Protein AF-A0A2G2M2S1-F1 (afdb_monomer_lite)

pLDDT: mean 80.79, std 16.41, range [34.88, 97.12]

Secondary structure (DSSP, 8-state):
------HHHHHHHHHHHHHH-HHHHHHHHHHH-HHHHHHHHTTPPPPHHHHHHHHHHHTS-GGGGS--PPPS-HHHHHHHHHHHHHHHHS-HHHHHHHHHHHHHHH-TT-HHHHHHHGGG------

Radius of gyration: 20.49 Å; chains: 1; bounding box: 62×35×38 Å

Foldseek 3Di:
DDDPQPVQLLVLLVVLDVVVPDVLVVQLCVVQNPVRSVVSNVRDDDDPVSLVSSCVSSVHDSCSNDPDDCDPCVVVVVVVVVCCVVLVPDDPVVNLVVVLVVVCVVCVPDVVSVVSVVVPPPDDDD

Structure (mmCIF, N/CA/C/O backbone):
data_AF-A0A2G2M2S1-F1
#
_entry.id   AF-A0A2G2M2S1-F1
#
loop_
_atom_site.group_PDB
_atom_site.id
_atom_site.type_symbol
_atom_site.label_atom_id
_atom_site.label_alt_id
_atom_site.label_comp_id
_atom_site.label_asym_id
_atom_site.label_entity_id
_atom_site.label_seq_id
_atom_site.pdbx_PDB_ins_code
_atom_site.Cartn_x
_atom_site.Cartn_y
_atom_site.Cartn_z
_atom_site.occupancy
_atom_site.B_iso_or_equiv
_atom_site.auth_seq_id
_atom_site.auth_comp_id
_atom_site.auth_asym_id
_atom_site.auth_atom_id
_atom_site.pdbx_PDB_model_num
ATOM 1 N N . MET A 1 1 ? -21.059 19.653 -12.532 1.00 34.88 1 MET A N 1
ATOM 2 C CA . MET A 1 1 ? -20.007 18.746 -13.034 1.00 34.88 1 MET A CA 1
ATOM 3 C C . MET A 1 1 ? -19.648 17.811 -11.894 1.00 34.88 1 MET A C 1
ATOM 5 O O . MET A 1 1 ? -19.094 18.277 -10.909 1.00 34.88 1 MET A O 1
ATOM 9 N N . GLY A 1 2 ? -20.110 16.561 -11.938 1.00 37.75 2 GLY A N 1
ATOM 10 C CA . GLY A 1 2 ? -19.926 15.622 -10.831 1.00 37.75 2 GLY A CA 1
ATOM 11 C C . GLY A 1 2 ? -18.488 15.123 -10.792 1.00 37.75 2 GLY A C 1
ATOM 12 O O . GLY A 1 2 ? -18.042 14.509 -11.756 1.00 37.75 2 GLY A O 1
ATOM 13 N N . GLN A 1 3 ? -17.775 15.401 -9.700 1.00 44.91 3 GLN A N 1
ATOM 14 C CA . GLN A 1 3 ? -16.523 14.719 -9.385 1.00 44.91 3 GLN A CA 1
ATOM 15 C C . GLN A 1 3 ? -16.807 13.217 -9.373 1.00 44.91 3 GLN A C 1
ATOM 17 O O . GLN A 1 3 ? -17.654 12.735 -8.617 1.00 44.91 3 GLN A O 1
ATOM 22 N N . GLN A 1 4 ? -16.151 12.486 -10.265 1.00 47.00 4 GLN A N 1
ATOM 23 C CA . GLN A 1 4 ? -16.221 11.038 -10.311 1.00 47.00 4 GLN A CA 1
ATOM 24 C C . GLN A 1 4 ? -15.484 10.520 -9.074 1.00 47.00 4 GLN A C 1
ATOM 26 O O . GLN A 1 4 ? -14.271 10.360 -9.107 1.00 47.00 4 GLN A O 1
ATOM 31 N N . ARG A 1 5 ? -16.227 10.356 -7.969 1.00 54.62 5 ARG A N 1
ATOM 32 C CA . ARG A 1 5 ? -15.730 9.853 -6.679 1.00 54.62 5 ARG A CA 1
ATOM 33 C C . ARG A 1 5 ? -14.857 8.628 -6.920 1.00 54.62 5 ARG A C 1
ATOM 35 O O . ARG A 1 5 ? -15.292 7.698 -7.611 1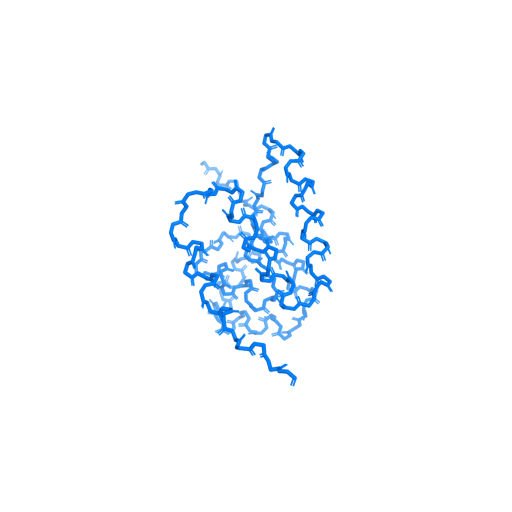.00 54.62 5 ARG A O 1
ATOM 42 N N . ASP A 1 6 ? -13.645 8.629 -6.379 1.00 63.91 6 ASP A N 1
ATOM 43 C CA . ASP A 1 6 ? -12.719 7.526 -6.571 1.00 63.91 6 ASP A CA 1
ATOM 44 C C . ASP A 1 6 ? -13.141 6.302 -5.741 1.00 63.91 6 ASP A C 1
ATOM 46 O O . ASP A 1 6 ? -12.652 6.066 -4.639 1.00 63.91 6 ASP A O 1
ATOM 50 N N . LYS A 1 7 ? -14.060 5.503 -6.303 1.00 73.81 7 LYS A N 1
ATOM 51 C CA . LYS A 1 7 ? -14.529 4.248 -5.699 1.00 73.81 7 LYS A CA 1
ATOM 52 C C . LYS A 1 7 ? -13.384 3.319 -5.291 1.00 73.81 7 LYS A C 1
ATOM 54 O O . LYS A 1 7 ? -13.515 2.633 -4.291 1.00 73.81 7 LYS A O 1
ATOM 59 N N . ALA A 1 8 ? -12.262 3.313 -6.015 1.00 78.06 8 ALA A N 1
ATOM 60 C CA . ALA A 1 8 ? -11.184 2.370 -5.731 1.00 78.06 8 ALA A CA 1
ATOM 61 C C . ALA A 1 8 ? -10.507 2.659 -4.385 1.00 78.06 8 ALA A C 1
ATOM 63 O O . ALA A 1 8 ? -10.217 1.721 -3.645 1.00 78.06 8 ALA A O 1
ATOM 64 N N . PHE A 1 9 ? -10.297 3.939 -4.047 1.00 86.50 9 PHE A N 1
ATOM 65 C CA . PHE A 1 9 ? -9.793 4.303 -2.723 1.00 86.50 9 PHE A CA 1
ATOM 66 C C . PHE A 1 9 ? -10.788 3.891 -1.641 1.00 86.50 9 PHE A C 1
ATOM 68 O O . PHE A 1 9 ? -10.405 3.219 -0.691 1.00 86.50 9 PHE A O 1
ATOM 75 N N . THR A 1 10 ? -12.054 4.287 -1.788 1.00 89.00 10 THR A N 1
ATOM 76 C CA . THR A 1 10 ? -13.088 4.052 -0.773 1.00 89.00 10 THR A CA 1
ATOM 77 C C . THR A 1 10 ? -13.300 2.567 -0.511 1.00 89.00 10 THR A C 1
ATOM 79 O O . THR A 1 10 ? -13.343 2.162 0.647 1.00 89.00 10 THR A O 1
ATOM 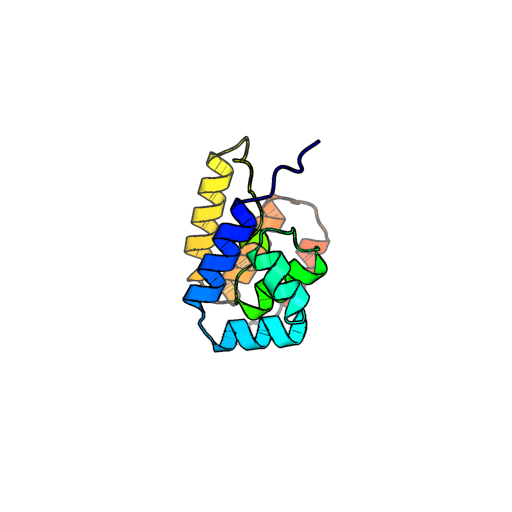82 N N . ASP A 1 11 ? -13.360 1.754 -1.567 1.00 88.31 11 ASP A N 1
ATOM 83 C CA . ASP A 1 11 ? -13.541 0.307 -1.463 1.00 88.31 11 ASP A CA 1
ATOM 84 C C . ASP A 1 11 ? -12.339 -0.341 -0.753 1.00 88.31 11 ASP A C 1
ATOM 86 O O . ASP A 1 11 ? -12.514 -1.125 0.183 1.00 88.31 11 ASP A O 1
ATOM 90 N N . ALA A 1 12 ? -11.110 0.032 -1.136 1.00 89.25 12 ALA A N 1
ATOM 91 C CA . ALA A 1 12 ? -9.894 -0.465 -0.494 1.00 89.25 12 ALA A CA 1
ATOM 92 C C . ALA A 1 12 ? -9.789 -0.011 0.970 1.00 89.25 12 ALA A C 1
ATOM 94 O O . ALA A 1 12 ? -9.441 -0.802 1.844 1.00 89.25 12 ALA A O 1
ATOM 95 N N . PHE A 1 13 ? -10.107 1.252 1.251 1.00 93.38 13 PHE A N 1
ATOM 96 C CA . PHE A 1 13 ? -10.088 1.814 2.595 1.00 93.38 13 PHE A CA 1
ATOM 97 C C . PHE A 1 13 ? -11.100 1.112 3.501 1.00 93.38 13 PHE A C 1
ATOM 99 O O . PHE A 1 13 ? -10.717 0.644 4.570 1.00 93.38 13 PHE A O 1
ATOM 106 N N . HIS A 1 14 ? -12.348 0.953 3.052 1.00 92.25 14 HIS A N 1
ATOM 107 C CA . HIS A 1 14 ? -13.384 0.247 3.805 1.00 92.25 14 HIS A CA 1
ATOM 108 C C . HIS A 1 14 ? -12.972 -1.198 4.100 1.00 92.25 14 HIS A C 1
ATOM 110 O O . HIS A 1 14 ? -12.987 -1.621 5.254 1.00 92.25 14 HIS A O 1
ATOM 116 N N . PHE A 1 15 ? -12.524 -1.928 3.073 1.00 91.81 15 PHE A N 1
ATOM 117 C CA . PHE A 1 15 ? -12.051 -3.302 3.220 1.00 91.81 15 PHE A CA 1
ATOM 118 C C . PHE A 1 15 ? -10.907 -3.419 4.237 1.00 91.81 15 PHE A C 1
ATOM 120 O O . PHE A 1 15 ? -10.922 -4.297 5.097 1.00 91.81 15 PHE A O 1
ATOM 127 N N . LEU A 1 16 ? -9.909 -2.535 4.160 1.00 92.94 16 LEU A N 1
ATOM 128 C CA . LEU A 1 16 ? -8.745 -2.588 5.043 1.00 92.94 16 LEU A CA 1
ATOM 129 C C . LEU A 1 16 ? -9.085 -2.205 6.484 1.00 92.94 16 LEU A C 1
ATOM 131 O O . LEU A 1 16 ? -8.564 -2.830 7.406 1.00 92.94 16 LEU A O 1
ATOM 135 N N . VAL A 1 17 ? -9.947 -1.208 6.692 1.00 93.88 17 VAL A N 1
ATOM 136 C CA . VAL A 1 17 ? -10.417 -0.829 8.032 1.00 93.88 17 VAL A CA 1
ATOM 137 C C . VAL A 1 17 ? -11.185 -1.988 8.664 1.00 93.88 17 VAL A C 1
ATOM 139 O O . VAL A 1 17 ? -10.863 -2.389 9.780 1.00 93.88 17 VAL A O 1
ATOM 142 N N . GLU A 1 18 ? -12.122 -2.586 7.927 1.00 93.12 18 GLU A N 1
ATOM 143 C CA . GLU A 1 18 ? -12.898 -3.742 8.386 1.00 93.12 18 GLU A CA 1
ATOM 144 C C . GLU A 1 18 ? -11.992 -4.942 8.703 1.00 93.12 18 GLU A C 1
ATOM 146 O O . GLU A 1 18 ? -12.105 -5.553 9.765 1.00 93.12 18 GLU A O 1
ATOM 151 N N . HIS A 1 19 ? -11.024 -5.234 7.830 1.00 92.69 19 HIS A N 1
ATOM 152 C CA . HIS A 1 19 ? -10.085 -6.339 8.009 1.00 92.69 19 HIS A CA 1
ATOM 153 C C . HIS A 1 19 ? -9.136 -6.150 9.206 1.00 92.69 19 HIS A C 1
ATOM 155 O O . HIS A 1 19 ? -8.762 -7.125 9.859 1.00 92.69 19 HIS A O 1
ATOM 161 N N . ARG A 1 20 ? -8.712 -4.913 9.497 1.00 91.56 20 ARG A N 1
ATOM 162 C CA . ARG A 1 20 ? -7.840 -4.599 10.646 1.00 91.56 20 ARG A CA 1
ATOM 163 C C . ARG A 1 20 ? -8.613 -4.453 11.958 1.00 91.56 20 ARG A C 1
ATOM 165 O O . ARG A 1 20 ? -8.015 -4.588 13.025 1.00 91.56 20 ARG A O 1
ATOM 172 N N . GLY A 1 21 ? -9.921 -4.223 11.880 1.00 93.19 21 GLY A N 1
ATOM 173 C CA . GLY A 1 21 ? -10.834 -4.190 13.013 1.00 93.19 21 GLY A CA 1
ATOM 174 C C . GLY A 1 21 ? -10.785 -2.899 13.836 1.00 93.19 21 GLY A C 1
ATOM 175 O O . GLY A 1 21 ? -10.143 -1.907 13.486 1.00 93.19 21 GLY A O 1
ATOM 176 N N . VAL A 1 22 ? -11.479 -2.944 14.977 1.00 93.50 22 VAL A N 1
ATOM 177 C CA . VAL A 1 22 ? -11.817 -1.778 15.816 1.00 93.50 22 VAL A CA 1
ATOM 178 C C . VAL A 1 22 ? -10.590 -0.989 16.287 1.00 93.50 22 VAL A C 1
ATOM 180 O O . VAL A 1 22 ? -10.649 0.231 16.411 1.00 93.50 22 VAL A O 1
ATOM 183 N N . GLU A 1 23 ? -9.455 -1.649 16.530 1.00 95.06 23 GLU A N 1
ATOM 184 C CA . GLU A 1 23 ? -8.233 -0.959 16.962 1.00 95.06 23 GLU A CA 1
ATOM 185 C C . GLU A 1 23 ? -7.706 0.006 15.885 1.00 95.06 23 GLU A C 1
ATOM 187 O O . GLU A 1 23 ? -7.308 1.134 16.191 1.00 95.06 23 GLU A O 1
ATOM 192 N N . ALA A 1 24 ? -7.710 -0.416 14.619 1.00 94.06 24 ALA A N 1
ATOM 193 C CA . ALA A 1 24 ? -7.270 0.429 13.515 1.00 94.06 24 ALA A CA 1
ATOM 194 C C . ALA A 1 24 ? -8.241 1.590 13.286 1.00 94.06 24 ALA A C 1
ATOM 196 O O . ALA A 1 24 ? -7.802 2.724 13.098 1.00 94.06 24 ALA A O 1
ATOM 197 N N . GLU A 1 25 ? -9.544 1.326 13.383 1.00 95.38 25 GLU A N 1
ATOM 198 C CA . GLU A 1 25 ? -10.582 2.355 13.310 1.00 95.38 25 GLU A CA 1
ATOM 199 C C . GLU A 1 25 ? -10.374 3.440 14.377 1.00 95.38 25 GLU A C 1
ATOM 201 O O . GLU A 1 25 ? -10.315 4.626 14.055 1.00 95.38 25 GLU A O 1
ATOM 206 N N . GLN A 1 26 ? -10.154 3.054 15.637 1.00 97.00 26 GLN A N 1
ATOM 207 C CA . GLN A 1 26 ? -9.899 4.002 16.727 1.00 97.00 26 GLN A CA 1
ATOM 208 C C . GLN A 1 26 ? -8.650 4.856 16.479 1.00 97.00 26 GLN A C 1
ATOM 210 O O . GLN A 1 26 ? -8.672 6.069 16.704 1.00 97.00 26 GLN A O 1
ATOM 215 N N . LYS A 1 27 ? -7.563 4.251 15.981 1.00 97.12 27 LYS A N 1
ATOM 216 C CA . LYS A 1 27 ? -6.333 4.981 15.628 1.00 97.12 27 LYS A CA 1
ATOM 217 C C . LYS A 1 27 ? -6.565 5.965 14.483 1.00 97.12 27 LYS A C 1
ATOM 219 O O . LYS A 1 27 ? -6.069 7.091 14.543 1.00 97.12 27 LYS A O 1
ATOM 224 N N . LEU A 1 28 ? -7.331 5.568 13.468 1.00 96.50 28 LEU A N 1
ATOM 225 C CA . LEU A 1 28 ? -7.693 6.432 12.345 1.00 96.50 28 LEU A CA 1
ATOM 226 C C . LEU A 1 28 ? -8.546 7.612 12.810 1.00 96.50 28 LEU A C 1
ATOM 228 O O . LEU A 1 28 ? -8.219 8.753 12.494 1.00 96.50 28 LEU A O 1
ATOM 232 N N . VAL A 1 29 ? -9.572 7.365 13.627 1.00 96.69 29 VAL A N 1
ATOM 233 C CA . VAL A 1 29 ? -10.418 8.417 14.210 1.00 96.69 29 VAL A CA 1
ATOM 234 C C . VAL A 1 29 ? -9.593 9.376 15.072 1.00 96.69 29 VAL A C 1
ATOM 236 O O . VAL A 1 29 ? -9.777 10.589 14.978 1.00 96.69 29 VAL A O 1
ATOM 239 N N . ALA A 1 30 ? -8.641 8.870 15.860 1.00 96.56 30 ALA A N 1
ATOM 240 C CA . ALA A 1 30 ? -7.762 9.704 16.679 1.00 96.56 30 ALA A CA 1
ATOM 241 C C . ALA A 1 30 ? -6.825 10.599 15.848 1.00 96.56 30 ALA A C 1
ATOM 243 O O . ALA A 1 30 ? -6.494 11.703 16.278 1.00 96.56 30 ALA A O 1
ATOM 244 N N . LYS A 1 31 ? -6.387 10.143 14.667 1.00 96.50 31 LYS A N 1
ATOM 245 C CA . LYS A 1 31 ? -5.470 10.897 13.796 1.00 96.50 31 LYS A CA 1
ATOM 246 C C . LYS A 1 31 ? -6.175 11.833 12.818 1.00 96.50 31 LYS A C 1
ATOM 248 O O . LYS A 1 31 ? -5.643 12.901 12.537 1.00 96.50 31 LYS A O 1
ATOM 253 N N . LEU A 1 32 ? -7.340 11.445 12.309 1.00 94.38 32 LEU A N 1
ATOM 254 C CA . LEU A 1 32 ? -8.064 12.179 11.269 1.00 94.38 32 LEU A CA 1
ATOM 255 C C . LEU A 1 32 ? -9.204 13.035 11.829 1.00 94.38 32 LEU A C 1
ATOM 257 O O . LEU A 1 32 ? -9.627 13.971 11.162 1.00 94.38 32 LEU A O 1
ATOM 261 N N . SER A 1 33 ? -9.661 12.775 13.059 1.00 95.25 33 SER A N 1
ATOM 262 C CA . SER A 1 33 ? -10.975 13.144 13.613 1.00 95.25 33 SER A CA 1
ATOM 263 C C . SER A 1 33 ? -12.120 12.267 13.099 1.00 95.25 33 SER A C 1
ATOM 265 O O . SER A 1 33 ? -12.105 11.776 11.970 1.00 95.25 33 SER A O 1
ATOM 267 N N . LEU A 1 34 ? -13.159 12.115 13.927 1.00 94.88 34 LEU A N 1
ATOM 268 C CA . LEU A 1 34 ? -14.361 11.351 13.581 1.00 94.88 34 LEU A CA 1
ATOM 269 C C . LEU A 1 34 ? -15.069 11.916 12.340 1.00 94.88 34 LEU A C 1
ATOM 271 O O . LEU A 1 34 ? -15.541 11.158 11.496 1.00 94.88 34 LEU A O 1
ATOM 275 N N . HIS A 1 35 ? -15.113 13.246 12.215 1.00 96.50 35 HIS A N 1
ATOM 276 C CA . HIS A 1 35 ? -15.737 13.914 11.076 1.00 96.50 35 HIS A CA 1
ATOM 277 C C . HIS A 1 35 ? -15.030 13.548 9.770 1.00 96.50 35 HIS A C 1
ATOM 279 O O . HIS A 1 35 ? -15.663 13.067 8.833 1.00 96.50 35 HIS A O 1
ATOM 285 N N . ARG A 1 36 ? -13.703 13.711 9.725 1.00 95.62 36 ARG A N 1
ATOM 286 C CA . ARG A 1 36 ? -12.927 13.410 8.520 1.00 95.62 36 ARG A CA 1
ATOM 287 C C . ARG A 1 36 ? -12.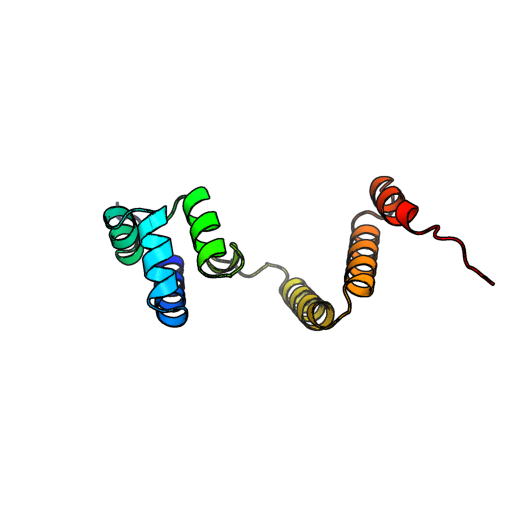917 11.920 8.195 1.00 95.62 36 ARG A C 1
ATOM 289 O O . ARG A 1 36 ? -12.992 11.555 7.030 1.00 95.62 36 ARG A O 1
ATOM 296 N N . PHE A 1 37 ? -12.873 11.055 9.206 1.00 95.19 37 PHE A N 1
ATOM 297 C CA . PHE A 1 37 ? -13.003 9.613 9.005 1.00 95.19 37 PHE A CA 1
ATOM 298 C C . PHE A 1 37 ? -14.330 9.256 8.310 1.00 95.19 37 PHE A C 1
ATOM 300 O O . PHE A 1 37 ? -14.325 8.541 7.310 1.00 95.19 37 PHE A O 1
ATOM 307 N N . SER A 1 38 ? -15.448 9.824 8.775 1.00 93.94 38 SER A N 1
ATOM 308 C CA . SER A 1 38 ? -16.770 9.633 8.160 1.00 93.94 38 SER A CA 1
ATOM 309 C C . SER A 1 38 ? -16.819 10.124 6.709 1.00 93.94 38 SER A C 1
ATOM 311 O O . SER A 1 38 ? -17.363 9.448 5.838 1.00 93.94 38 SER A O 1
ATOM 313 N N . GLU A 1 39 ? -16.187 11.262 6.411 1.00 94.19 39 GLU A N 1
ATOM 314 C CA . GLU A 1 39 ? -16.063 11.762 5.038 1.00 94.19 39 GLU A CA 1
ATOM 315 C C . GLU A 1 39 ? -15.319 10.793 4.111 1.00 94.19 39 GLU A C 1
ATOM 317 O O . GLU A 1 39 ? -15.746 10.582 2.975 1.00 94.19 39 GLU A O 1
ATOM 322 N N . LEU A 1 40 ? -14.217 10.201 4.582 1.00 93.25 40 LEU A N 1
ATOM 323 C CA . LEU A 1 40 ? -13.430 9.243 3.799 1.00 93.25 40 LEU A CA 1
ATOM 324 C C . LEU A 1 40 ? -14.203 7.937 3.562 1.00 93.25 40 LEU A C 1
ATOM 326 O O . LEU A 1 40 ? -14.188 7.420 2.445 1.00 93.25 40 LEU A O 1
ATOM 330 N N . ILE A 1 41 ? -14.948 7.450 4.563 1.00 91.44 41 ILE A N 1
ATOM 331 C CA . ILE A 1 41 ? -15.894 6.330 4.399 1.00 91.44 41 ILE A CA 1
ATOM 332 C C . ILE A 1 41 ? -17.007 6.692 3.399 1.00 91.44 41 ILE A C 1
ATOM 334 O O . ILE A 1 41 ? -17.408 5.866 2.584 1.00 91.44 41 ILE A O 1
ATOM 338 N N . GLY A 1 42 ? -17.467 7.947 3.406 1.00 89.88 42 GLY A N 1
ATOM 339 C CA . GLY A 1 42 ? -18.442 8.491 2.453 1.00 89.88 42 GLY A CA 1
ATOM 340 C C . GLY A 1 42 ? -17.906 8.713 1.031 1.00 89.88 42 GLY A C 1
ATOM 341 O O . GLY A 1 42 ? -18.672 9.089 0.136 1.00 89.88 42 GLY A O 1
ATOM 342 N N . GLY A 1 43 ? -16.614 8.468 0.810 1.00 89.06 43 GLY A N 1
ATOM 343 C CA . GLY A 1 43 ? -15.964 8.510 -0.495 1.00 89.06 43 GLY A CA 1
ATOM 344 C C . GLY A 1 43 ? -15.330 9.842 -0.877 1.00 89.06 43 GLY A C 1
ATOM 345 O O . GLY A 1 43 ? -15.117 10.091 -2.066 1.00 89.06 43 GLY A O 1
ATOM 346 N N . ASN A 1 44 ? -15.026 10.700 0.100 1.00 90.88 44 ASN A N 1
ATOM 347 C CA . ASN A 1 44 ? -14.139 11.834 -0.139 1.00 90.88 44 ASN A CA 1
ATOM 348 C C . ASN A 1 44 ? -12.698 11.355 -0.335 1.00 90.88 44 ASN A C 1
ATOM 350 O O . ASN A 1 44 ? -12.241 10.414 0.313 1.00 90.88 44 ASN A O 1
ATOM 354 N N . GLU A 1 45 ? -11.970 12.039 -1.214 1.00 88.25 45 GLU A N 1
ATOM 355 C CA . GLU A 1 45 ? -10.562 11.736 -1.444 1.00 88.25 45 GLU A CA 1
ATOM 356 C C . GLU A 1 45 ? -9.705 12.179 -0.249 1.00 88.25 45 GLU A C 1
ATOM 358 O O . GLU A 1 45 ? -9.911 13.276 0.296 1.00 88.25 45 GLU A O 1
ATOM 363 N N . PRO A 1 46 ? -8.733 11.352 0.167 1.00 91.31 46 PRO A N 1
ATOM 364 C CA . PRO A 1 46 ? -7.725 11.761 1.122 1.00 91.31 46 PRO A CA 1
ATOM 365 C C . PRO A 1 46 ? -6.717 12.693 0.443 1.00 91.31 46 PRO A C 1
ATOM 367 O O . PRO A 1 46 ? -6.387 12.571 -0.736 1.00 91.31 46 PRO A O 1
ATOM 370 N N . THR A 1 47 ? -6.150 13.599 1.220 1.00 91.88 47 THR A N 1
ATOM 371 C CA . THR A 1 47 ? -4.914 14.287 0.853 1.00 91.88 47 THR A CA 1
ATOM 372 C C . THR A 1 47 ? -3.738 13.306 0.877 1.00 91.88 47 THR A C 1
ATOM 374 O O . THR A 1 47 ? -3.804 12.218 1.459 1.00 91.88 47 THR A O 1
ATOM 377 N N . PHE A 1 48 ? -2.613 13.687 0.268 1.00 88.44 48 PHE A N 1
ATOM 378 C CA . PHE A 1 48 ? -1.409 12.852 0.282 1.00 88.44 48 PHE A CA 1
ATOM 379 C C . PHE A 1 48 ? -0.933 12.539 1.712 1.00 88.44 48 PHE A C 1
ATOM 381 O O . PHE A 1 48 ? -0.626 11.390 2.021 1.00 88.44 48 PHE A O 1
ATOM 388 N N . SER A 1 49 ? -0.929 13.535 2.603 1.00 92.25 49 SER A N 1
ATOM 389 C CA . SER A 1 49 ? -0.552 13.354 4.010 1.00 92.25 49 SER A CA 1
ATOM 390 C C . SER A 1 49 ? -1.496 12.402 4.744 1.00 92.25 49 SER A C 1
ATOM 392 O O . SER A 1 49 ? -1.031 11.537 5.481 1.00 92.25 49 SER A O 1
ATOM 394 N N . GLU A 1 50 ? -2.806 12.504 4.506 1.00 94.31 50 GLU A N 1
ATOM 395 C CA . GLU A 1 50 ? -3.786 11.558 5.050 1.00 94.31 50 GLU A CA 1
ATOM 396 C C . GLU A 1 50 ? -3.541 10.143 4.524 1.00 94.31 50 GLU A C 1
ATOM 398 O O . GLU A 1 50 ? -3.553 9.198 5.303 1.00 94.31 50 GLU A O 1
ATOM 403 N N . THR A 1 51 ? -3.238 9.992 3.234 1.00 93.06 51 THR A N 1
ATOM 404 C CA . THR A 1 51 ? -2.953 8.683 2.626 1.00 93.06 51 THR A CA 1
ATOM 405 C C . THR A 1 51 ? -1.743 8.009 3.274 1.00 93.06 51 THR A C 1
ATOM 407 O O . THR A 1 51 ? -1.789 6.814 3.560 1.00 93.06 51 THR A O 1
ATOM 410 N N . VAL A 1 52 ? -0.675 8.763 3.554 1.00 92.12 52 VAL A N 1
ATOM 411 C CA . VAL A 1 52 ? 0.514 8.247 4.255 1.00 92.12 52 VAL A CA 1
ATOM 412 C C . VAL A 1 52 ? 0.154 7.761 5.660 1.00 92.12 52 VAL A C 1
ATOM 414 O O . VAL A 1 52 ? 0.505 6.642 6.026 1.00 92.12 52 VAL A O 1
ATOM 417 N N . VAL A 1 53 ? -0.599 8.563 6.418 1.00 95.44 53 VAL A N 1
ATOM 418 C CA . VAL A 1 53 ? -1.048 8.218 7.779 1.00 95.44 53 VAL A CA 1
ATOM 419 C C . VAL A 1 53 ? -1.955 6.983 7.772 1.00 95.44 53 VAL A C 1
ATOM 421 O O . VAL A 1 53 ? -1.803 6.089 8.603 1.00 95.44 53 VAL A O 1
ATOM 424 N N . ILE A 1 54 ? -2.886 6.912 6.822 1.00 95.56 54 ILE A N 1
ATOM 425 C CA . ILE A 1 54 ? -3.804 5.783 6.647 1.00 95.56 54 ILE A CA 1
ATOM 426 C C . ILE A 1 54 ? -3.024 4.503 6.333 1.00 95.56 54 ILE A C 1
ATOM 428 O O . ILE A 1 54 ? -3.257 3.474 6.964 1.00 95.56 54 ILE A O 1
ATOM 432 N N . ALA A 1 55 ? -2.079 4.571 5.394 1.00 94.19 55 ALA A N 1
ATOM 433 C CA . ALA A 1 55 ? -1.237 3.444 5.007 1.00 94.19 55 ALA A CA 1
ATOM 434 C C . ALA A 1 55 ? -0.396 2.923 6.184 1.00 94.19 55 ALA A C 1
ATOM 436 O O . ALA A 1 55 ? -0.327 1.713 6.406 1.00 94.19 55 ALA A O 1
ATOM 437 N N . GLU A 1 56 ? 0.172 3.829 6.983 1.00 94.12 56 GLU A N 1
ATOM 438 C CA . GLU A 1 56 ? 0.925 3.488 8.190 1.00 94.12 56 GLU A CA 1
ATOM 439 C C . GLU A 1 56 ? 0.050 2.768 9.228 1.00 94.12 56 GLU A C 1
ATOM 441 O O . GLU A 1 56 ? 0.411 1.689 9.698 1.00 94.12 56 GLU A O 1
ATOM 446 N N . ILE A 1 57 ? -1.132 3.311 9.547 1.00 95.25 57 ILE A N 1
ATOM 447 C CA . ILE A 1 57 ? -2.036 2.724 10.552 1.00 95.25 57 ILE A CA 1
ATOM 448 C C . ILE A 1 57 ? -2.578 1.366 10.098 1.00 95.25 57 ILE A C 1
ATOM 450 O O . ILE A 1 57 ? -2.666 0.433 10.897 1.00 95.25 57 ILE A O 1
ATOM 454 N N . LEU A 1 58 ? -2.927 1.239 8.817 1.00 94.81 58 LEU A N 1
ATOM 455 C CA . LEU A 1 58 ? -3.442 -0.004 8.241 1.00 94.81 58 LEU A CA 1
ATOM 456 C C . LEU A 1 58 ? -2.331 -1.011 7.912 1.00 94.81 58 LEU A C 1
ATOM 458 O O . LEU A 1 58 ? -2.626 -2.149 7.529 1.00 94.81 58 LEU A O 1
ATOM 462 N N . ASN A 1 59 ? -1.068 -0.627 8.114 1.00 91.88 59 ASN A N 1
ATOM 463 C CA . ASN A 1 59 ? 0.117 -1.432 7.848 1.00 91.88 59 ASN A CA 1
ATOM 464 C C . ASN A 1 59 ? 0.110 -2.000 6.419 1.00 91.88 59 ASN A C 1
ATOM 466 O O . ASN A 1 59 ? 0.182 -3.213 6.201 1.00 91.88 59 ASN A O 1
ATOM 470 N N . VAL A 1 60 ? -0.059 -1.102 5.449 1.00 89.94 60 VAL A N 1
ATOM 471 C CA . VAL A 1 60 ? -0.034 -1.379 4.010 1.00 89.94 60 VAL A CA 1
ATOM 472 C C . VAL A 1 60 ? 0.844 -0.342 3.308 1.00 89.94 60 VAL A C 1
ATOM 474 O O . VAL A 1 60 ? 0.995 0.772 3.807 1.00 89.94 60 VAL A O 1
ATOM 477 N N . PRO A 1 61 ? 1.441 -0.648 2.146 1.00 87.50 61 PRO A N 1
ATOM 478 C CA . PRO A 1 61 ? 2.141 0.373 1.376 1.00 87.50 61 PRO A CA 1
ATOM 479 C C . PRO A 1 61 ? 1.149 1.412 0.830 1.00 87.50 61 PRO A C 1
ATOM 481 O O . PRO A 1 61 ? 0.020 1.071 0.481 1.00 87.50 61 PRO A O 1
ATOM 484 N N . VAL A 1 62 ? 1.582 2.671 0.691 1.00 86.00 62 VAL A N 1
ATOM 485 C CA . VAL A 1 62 ? 0.773 3.776 0.123 1.00 86.00 62 VAL A CA 1
ATOM 486 C C . VAL A 1 62 ? 0.222 3.435 -1.268 1.00 86.00 62 VAL A C 1
ATOM 488 O O . VAL A 1 62 ? -0.888 3.834 -1.615 1.00 86.00 62 VAL A O 1
ATOM 491 N N . SER A 1 63 ? 0.963 2.640 -2.045 1.00 83.94 63 SER A N 1
ATOM 492 C CA . SER A 1 63 ? 0.543 2.155 -3.363 1.00 83.94 63 SER A CA 1
ATOM 493 C C . SER A 1 63 ? -0.734 1.310 -3.337 1.00 83.94 63 SER A C 1
ATOM 495 O O . SER A 1 63 ? -1.400 1.216 -4.360 1.00 83.94 63 SER A O 1
ATOM 497 N N . SER A 1 64 ? -1.135 0.765 -2.183 1.00 84.62 64 SER A N 1
ATOM 498 C CA . SER A 1 64 ? -2.403 0.028 -2.024 1.00 84.62 64 SER A CA 1
ATOM 499 C C . SER A 1 64 ? -3.636 0.886 -2.321 1.00 84.62 64 SER A C 1
ATOM 501 O O . SER A 1 64 ? -4.700 0.352 -2.609 1.00 84.62 64 SER A O 1
ATOM 503 N N . PHE A 1 65 ? -3.493 2.211 -2.243 1.00 84.25 65 PHE A N 1
ATOM 504 C CA . PHE A 1 65 ? -4.550 3.183 -2.520 1.00 84.25 65 PHE A CA 1
ATOM 505 C C . PHE A 1 65 ? -4.421 3.829 -3.903 1.00 84.25 65 PHE A C 1
ATOM 507 O O . PHE A 1 65 ? -5.270 4.626 -4.298 1.00 84.25 65 PHE A O 1
ATOM 514 N N . GLN A 1 66 ? -3.353 3.522 -4.642 1.00 77.81 66 GLN A N 1
ATOM 515 C CA . GLN A 1 66 ? -3.113 4.089 -5.959 1.00 77.81 66 GLN A CA 1
ATOM 516 C C . GLN A 1 66 ? -3.774 3.227 -7.031 1.00 77.81 66 GLN A C 1
ATOM 518 O O . GLN A 1 66 ? -3.574 2.015 -7.100 1.00 77.81 66 GLN A O 1
ATOM 523 N N . LYS A 1 67 ? -4.511 3.869 -7.940 1.00 67.56 67 LYS A N 1
ATOM 524 C CA . LYS A 1 67 ? -4.871 3.241 -9.211 1.00 67.56 67 LYS A CA 1
ATOM 525 C C . LYS A 1 67 ? -3.616 3.112 -10.064 1.00 67.56 67 LYS A C 1
ATOM 527 O O . LYS A 1 67 ? -3.238 4.050 -10.766 1.00 67.56 67 LYS A O 1
ATOM 532 N N . CYS A 1 68 ? -2.989 1.945 -10.034 1.00 63.56 68 CYS A N 1
ATOM 533 C CA . CYS A 1 68 ? -2.015 1.595 -11.054 1.00 63.56 68 CYS A CA 1
ATOM 534 C C . CYS A 1 68 ? -2.767 1.458 -12.381 1.00 63.56 68 CYS A C 1
ATOM 536 O O . CYS A 1 68 ? -3.605 0.570 -12.547 1.00 63.56 68 CYS A O 1
ATOM 538 N N . LYS A 1 69 ? -2.507 2.365 -13.327 1.00 67.12 69 LYS A N 1
ATOM 539 C CA . LYS A 1 69 ? -2.828 2.064 -14.723 1.00 67.12 69 LYS A CA 1
ATOM 540 C C . LYS A 1 69 ? -1.931 0.896 -15.134 1.00 67.12 69 LYS A C 1
ATOM 542 O O . LYS A 1 69 ? -0.750 0.954 -14.791 1.00 67.12 69 LYS A O 1
ATOM 547 N N . PRO A 1 70 ? -2.457 -0.117 -15.840 1.00 67.19 70 PRO A N 1
ATOM 548 C CA . PRO A 1 70 ? -1.613 -1.179 -16.362 1.00 67.19 70 PRO A CA 1
ATOM 549 C C . PRO A 1 70 ? -0.485 -0.554 -17.183 1.00 67.19 70 PRO A C 1
ATOM 551 O O . PRO A 1 70 ? -0.721 0.346 -18.001 1.00 67.19 70 PRO A O 1
ATOM 554 N N . SER A 1 71 ? 0.740 -0.978 -16.898 1.00 71.12 71 SER A N 1
ATOM 555 C CA . SER A 1 71 ? 1.936 -0.548 -17.602 1.00 71.12 71 SER A CA 1
ATOM 556 C C . SER A 1 71 ? 1.786 -0.842 -19.096 1.00 71.12 71 SER A C 1
ATOM 558 O O . SER A 1 71 ? 1.265 -1.896 -19.469 1.00 71.12 71 SER A O 1
ATOM 560 N N . PRO A 1 72 ? 2.295 0.033 -19.982 1.00 80.44 72 PRO A N 1
ATOM 561 C CA . PRO A 1 72 ? 2.422 -0.302 -21.398 1.00 80.44 72 PRO A CA 1
ATOM 562 C C . PRO A 1 72 ? 3.390 -1.476 -21.649 1.00 80.44 72 PRO A C 1
ATOM 564 O O . PRO A 1 72 ? 3.423 -1.992 -22.760 1.00 80.44 72 PRO A O 1
ATOM 567 N N . ALA A 1 73 ? 4.165 -1.888 -20.638 1.00 83.31 73 ALA A N 1
ATOM 568 C CA . ALA A 1 73 ? 5.078 -3.026 -20.662 1.00 83.31 73 ALA A CA 1
ATOM 569 C C . ALA A 1 73 ? 4.666 -4.059 -19.588 1.00 83.31 73 ALA A C 1
ATOM 571 O O . ALA A 1 73 ? 5.191 -4.015 -18.468 1.00 83.31 73 ALA A O 1
ATOM 572 N N . PRO A 1 74 ? 3.708 -4.955 -19.883 1.00 80.94 74 PRO A N 1
ATOM 573 C CA . PRO A 1 74 ? 3.225 -5.956 -18.927 1.00 80.94 74 PRO A CA 1
ATOM 574 C C . PRO A 1 74 ? 4.312 -6.957 -18.513 1.00 80.94 74 PRO A C 1
ATOM 576 O O . PRO A 1 74 ? 4.321 -7.438 -17.383 1.00 80.94 74 PRO A O 1
ATOM 579 N N . GLU A 1 75 ? 5.281 -7.235 -19.385 1.00 85.19 75 GLU A N 1
ATOM 580 C CA . GLU A 1 75 ? 6.415 -8.113 -19.087 1.00 85.19 75 GLU A CA 1
ATOM 581 C C . GLU A 1 75 ? 7.273 -7.549 -17.948 1.00 85.19 75 GLU A C 1
ATOM 583 O O . GLU A 1 75 ? 7.780 -8.302 -17.118 1.00 85.19 75 GLU A O 1
ATOM 588 N N . LEU A 1 76 ? 7.394 -6.219 -17.872 1.00 81.06 76 LEU A N 1
ATOM 589 C CA . LEU A 1 76 ? 8.119 -5.550 -16.796 1.00 81.06 76 LEU A CA 1
ATOM 590 C C . LEU A 1 76 ? 7.363 -5.644 -15.466 1.00 81.06 76 LEU A C 1
ATOM 592 O O . LEU A 1 76 ? 7.992 -5.820 -14.427 1.00 81.06 76 LEU A O 1
ATOM 596 N N . GLU A 1 77 ? 6.029 -5.563 -15.485 1.00 79.75 77 GLU A N 1
ATOM 597 C CA . GLU A 1 77 ? 5.212 -5.757 -14.280 1.00 79.75 77 GLU A CA 1
ATOM 598 C C . GLU A 1 77 ? 5.340 -7.182 -13.744 1.00 79.75 77 GLU A C 1
ATOM 600 O O . GLU A 1 77 ? 5.512 -7.367 -12.539 1.00 79.75 77 GLU A O 1
ATOM 605 N N . ILE A 1 78 ? 5.316 -8.178 -14.635 1.00 84.12 78 ILE A N 1
ATOM 606 C CA . ILE A 1 78 ? 5.507 -9.588 -14.277 1.00 84.12 78 ILE A CA 1
ATOM 607 C C . ILE A 1 78 ? 6.905 -9.793 -13.692 1.00 84.12 78 ILE A C 1
ATOM 609 O O . ILE A 1 78 ? 7.028 -10.301 -12.579 1.00 84.12 78 ILE A O 1
ATOM 613 N N . ALA A 1 79 ? 7.948 -9.328 -14.384 1.00 85.75 79 ALA A N 1
ATOM 614 C CA . ALA A 1 79 ? 9.324 -9.451 -13.911 1.00 85.75 79 ALA A CA 1
ATOM 615 C C . ALA A 1 79 ? 9.526 -8.757 -12.553 1.00 85.75 79 ALA A C 1
ATOM 617 O O . ALA A 1 79 ? 10.204 -9.288 -11.672 1.00 85.75 79 ALA A O 1
ATOM 618 N N . PHE A 1 80 ? 8.905 -7.591 -12.345 1.00 83.38 80 PHE A N 1
ATOM 619 C CA . PHE A 1 80 ? 8.939 -6.893 -11.063 1.00 83.38 80 PHE A CA 1
ATOM 620 C C . PHE A 1 80 ? 8.202 -7.671 -9.965 1.00 83.38 80 PHE A C 1
ATOM 622 O O . PHE A 1 80 ? 8.715 -7.796 -8.853 1.00 83.38 80 PHE A O 1
ATOM 629 N N . ALA A 1 81 ? 7.029 -8.232 -10.262 1.00 82.94 81 ALA A N 1
ATOM 630 C CA . ALA A 1 81 ? 6.271 -9.041 -9.314 1.00 82.94 81 ALA A CA 1
ATOM 631 C C . ALA A 1 81 ? 7.040 -10.308 -8.898 1.00 82.94 81 ALA A C 1
ATOM 633 O O . ALA A 1 81 ? 7.123 -10.609 -7.706 1.00 82.9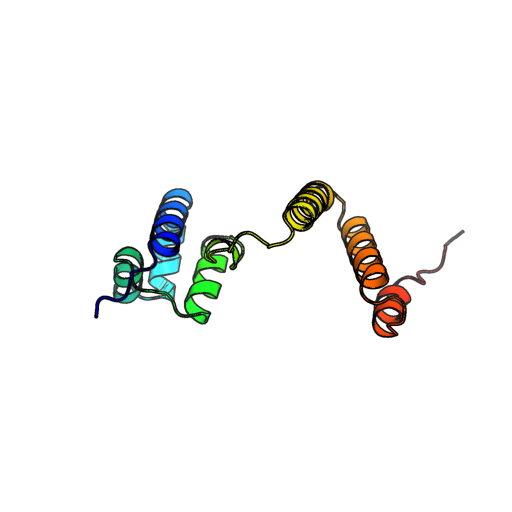4 81 ALA A O 1
ATOM 634 N N . GLU A 1 82 ? 7.659 -11.011 -9.849 1.00 87.19 82 GLU A N 1
ATOM 635 C CA . GLU A 1 82 ? 8.508 -12.179 -9.589 1.00 87.19 82 GLU A CA 1
ATOM 636 C C . GLU A 1 82 ? 9.721 -11.814 -8.730 1.00 87.19 82 GLU A C 1
ATOM 638 O O . GLU A 1 82 ? 10.011 -12.476 -7.730 1.00 87.19 82 GLU A O 1
ATOM 643 N N . LEU A 1 83 ? 10.394 -10.712 -9.068 1.00 87.62 83 LEU A N 1
ATOM 644 C CA . LEU A 1 83 ? 11.525 -10.193 -8.310 1.00 87.62 83 LEU A CA 1
ATOM 645 C C . LEU A 1 83 ? 11.132 -9.863 -6.863 1.00 87.62 83 LEU A C 1
ATOM 647 O O . LEU A 1 83 ? 11.862 -10.206 -5.933 1.00 87.62 83 LEU A O 1
ATOM 651 N N . MET A 1 84 ? 9.975 -9.231 -6.656 1.00 86.12 84 MET A N 1
ATOM 652 C CA . MET A 1 84 ? 9.455 -8.915 -5.324 1.00 86.12 84 MET A CA 1
ATOM 653 C C . MET A 1 84 ? 9.065 -10.177 -4.545 1.00 86.12 84 MET A C 1
ATOM 655 O O . MET A 1 84 ? 9.364 -10.272 -3.352 1.00 86.12 84 MET A O 1
ATOM 659 N N . TYR A 1 85 ? 8.448 -11.160 -5.211 1.00 86.94 85 TYR A N 1
ATOM 660 C CA . TYR A 1 85 ? 8.060 -12.442 -4.617 1.00 86.94 85 TYR A CA 1
ATOM 661 C C . TYR A 1 85 ? 9.270 -13.253 -4.141 1.00 86.94 85 TYR A C 1
ATOM 663 O O . TYR A 1 85 ? 9.272 -13.792 -3.034 1.00 86.94 85 TYR A O 1
ATOM 671 N N . VAL A 1 86 ? 10.324 -13.311 -4.952 1.00 88.94 86 VAL A N 1
ATOM 672 C CA . VAL A 1 86 ? 11.577 -13.980 -4.584 1.00 88.94 86 VAL A CA 1
ATOM 673 C C . VAL A 1 86 ? 12.330 -13.159 -3.533 1.00 88.94 86 VAL A C 1
ATOM 675 O O . VAL A 1 86 ? 12.804 -13.692 -2.528 1.00 88.94 86 VAL A O 1
ATOM 678 N N . GLY A 1 87 ? 12.403 -11.842 -3.726 1.00 88.31 87 GLY A N 1
ATOM 679 C CA . GLY A 1 87 ? 13.133 -10.924 -2.860 1.00 88.31 87 GLY A CA 1
ATOM 680 C C . GLY A 1 87 ? 12.609 -10.898 -1.427 1.00 88.31 87 GLY A C 1
ATOM 681 O O . GLY A 1 87 ? 13.408 -10.811 -0.497 1.00 88.31 87 GLY A O 1
ATOM 682 N N . CYS A 1 88 ? 11.297 -11.022 -1.202 1.00 87.25 88 CYS A N 1
ATOM 683 C CA . CYS A 1 88 ? 10.734 -10.972 0.151 1.00 87.25 88 CYS A CA 1
ATOM 684 C C . CYS A 1 88 ? 11.178 -12.151 1.040 1.00 87.25 88 CYS A C 1
ATOM 686 O O . CYS A 1 88 ? 11.300 -11.984 2.255 1.00 87.25 88 CYS A O 1
ATOM 688 N N . GLN A 1 89 ? 11.502 -13.299 0.437 1.00 90.38 89 GLN A N 1
ATOM 689 C CA . GLN A 1 89 ? 11.945 -14.515 1.129 1.00 90.38 89 GLN A CA 1
ATOM 690 C C . GLN A 1 89 ? 13.452 -14.508 1.435 1.00 90.38 89 GLN A C 1
ATOM 692 O O . GLN A 1 89 ? 13.935 -15.291 2.253 1.00 90.38 89 GLN A O 1
ATOM 697 N N . MET A 1 90 ? 14.214 -13.612 0.804 1.00 91.88 90 MET A N 1
ATOM 698 C CA . MET A 1 90 ? 15.660 -13.522 0.986 1.00 91.88 90 MET A CA 1
ATOM 699 C C . MET A 1 90 ? 16.036 -12.880 2.331 1.00 91.88 90 MET A C 1
ATOM 701 O O . MET A 1 90 ? 15.398 -11.912 2.753 1.00 91.88 90 MET A O 1
ATOM 705 N N . PRO A 1 91 ? 17.135 -13.304 2.981 1.00 92.00 91 PRO A N 1
ATOM 706 C CA . PRO A 1 91 ? 17.735 -12.582 4.098 1.00 92.00 91 PRO A CA 1
ATOM 707 C C . PRO A 1 91 ? 18.086 -11.134 3.734 1.00 92.00 91 PRO A C 1
ATOM 709 O O . PRO A 1 91 ? 18.463 -10.837 2.599 1.00 92.00 91 PRO A O 1
ATOM 712 N N . LYS A 1 92 ? 18.062 -10.229 4.725 1.00 86.62 92 LYS A N 1
ATOM 713 C CA . LYS A 1 92 ? 18.337 -8.788 4.536 1.00 86.62 92 LYS A CA 1
ATOM 714 C C . LYS A 1 92 ? 19.600 -8.521 3.708 1.00 86.62 92 LYS A C 1
ATOM 716 O O . LYS A 1 92 ? 19.561 -7.697 2.803 1.00 86.62 92 LYS A O 1
ATOM 721 N N . ARG A 1 93 ? 20.689 -9.251 3.976 1.00 89.00 93 ARG A N 1
ATOM 722 C CA . ARG A 1 93 ? 21.958 -9.130 3.239 1.00 89.00 93 ARG A CA 1
ATOM 723 C C . ARG A 1 93 ? 21.799 -9.401 1.738 1.00 89.00 93 ARG A C 1
ATOM 725 O O . ARG A 1 93 ? 22.327 -8.640 0.936 1.00 89.00 93 ARG A O 1
ATOM 732 N N . GLN A 1 94 ? 21.075 -10.457 1.375 1.00 89.81 94 GLN A N 1
ATOM 733 C CA . GLN A 1 94 ? 20.852 -10.836 -0.021 1.00 89.81 94 GLN A CA 1
ATOM 734 C C . GLN A 1 94 ? 19.922 -9.844 -0.723 1.00 89.81 94 GLN A C 1
ATOM 736 O O . GLN A 1 94 ? 20.195 -9.459 -1.854 1.00 89.81 94 GLN A O 1
ATOM 741 N N . ARG A 1 95 ? 18.892 -9.333 -0.031 1.00 89.88 95 ARG A N 1
ATO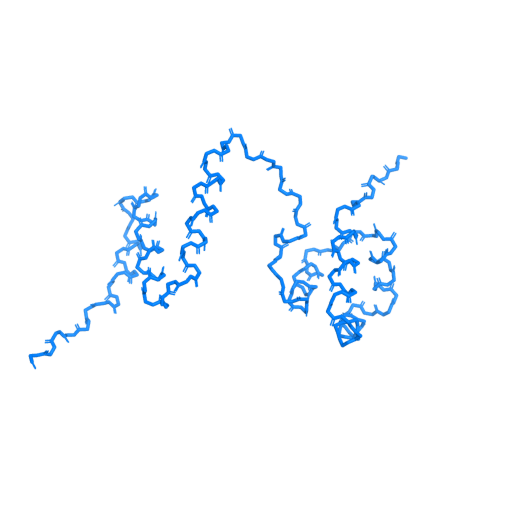M 742 C CA . ARG A 1 95 ? 18.052 -8.246 -0.566 1.00 89.88 95 ARG A CA 1
ATOM 743 C C . ARG A 1 95 ? 18.860 -6.986 -0.868 1.00 89.88 95 ARG A C 1
ATOM 745 O O . ARG A 1 95 ? 18.649 -6.361 -1.900 1.00 89.88 95 ARG A O 1
ATOM 752 N N . THR A 1 96 ? 19.801 -6.622 0.005 1.00 86.06 96 THR A N 1
ATOM 753 C CA . THR A 1 96 ? 20.699 -5.483 -0.236 1.00 86.06 96 THR A CA 1
ATOM 754 C C . THR A 1 96 ? 21.605 -5.724 -1.445 1.00 86.06 96 THR A C 1
ATOM 756 O O . THR A 1 96 ? 21.778 -4.824 -2.256 1.00 86.06 96 THR A O 1
ATOM 759 N N . GLU A 1 97 ? 22.157 -6.930 -1.601 1.00 87.25 97 GLU A N 1
ATOM 760 C CA . GLU A 1 97 ? 22.970 -7.292 -2.774 1.00 87.25 97 GLU A CA 1
ATOM 761 C C . GLU A 1 97 ? 22.155 -7.251 -4.075 1.00 87.25 97 GLU A C 1
ATOM 763 O O . GLU A 1 97 ? 22.636 -6.739 -5.083 1.00 87.25 97 GLU A O 1
ATOM 768 N N . LEU A 1 98 ? 20.911 -7.734 -4.041 1.00 86.50 98 LEU A N 1
ATOM 769 C CA . LEU A 1 98 ? 19.987 -7.676 -5.170 1.00 86.50 98 LEU A CA 1
ATOM 770 C C . LEU A 1 98 ? 19.665 -6.230 -5.570 1.00 86.50 98 LEU A C 1
ATOM 772 O O . LEU A 1 98 ? 19.732 -5.899 -6.749 1.00 86.50 98 LEU A O 1
ATOM 776 N N . ALA A 1 99 ? 19.374 -5.363 -4.596 1.00 84.81 99 ALA A N 1
ATOM 777 C CA . ALA A 1 99 ? 19.101 -3.949 -4.845 1.00 84.81 99 ALA A CA 1
ATOM 778 C C . ALA A 1 99 ? 20.281 -3.247 -5.536 1.00 84.81 99 ALA A C 1
ATOM 780 O O . ALA A 1 99 ? 20.073 -2.482 -6.472 1.00 84.81 99 ALA A O 1
ATOM 781 N N . VAL A 1 100 ? 21.517 -3.552 -5.126 1.00 83.50 100 VAL A N 1
ATOM 782 C CA . VAL A 1 100 ? 22.714 -2.997 -5.772 1.00 83.50 100 VAL A CA 1
ATOM 783 C C . VAL A 1 100 ? 22.845 -3.476 -7.216 1.00 83.50 100 VAL A C 1
ATOM 785 O O . VAL A 1 100 ? 23.023 -2.647 -8.098 1.00 83.50 100 VAL A O 1
ATOM 788 N N . LYS A 1 101 ? 22.677 -4.776 -7.484 1.00 85.50 101 LYS A N 1
ATOM 789 C CA . LYS A 1 101 ? 22.736 -5.306 -8.859 1.00 85.50 101 LYS A CA 1
ATOM 790 C C . LYS A 1 101 ? 21.693 -4.675 -9.781 1.00 85.50 101 LYS A C 1
ATOM 792 O O . LYS A 1 101 ? 21.973 -4.424 -10.945 1.00 85.50 101 LYS A O 1
ATOM 797 N N . ILE A 1 102 ? 20.492 -4.410 -9.270 1.00 85.69 102 ILE A N 1
ATOM 798 C CA . ILE A 1 102 ? 19.451 -3.711 -10.036 1.00 85.69 102 ILE A CA 1
ATOM 799 C C . ILE A 1 102 ? 19.903 -2.286 -10.367 1.00 85.69 102 ILE A C 1
ATOM 801 O O . ILE A 1 102 ? 19.750 -1.851 -11.503 1.00 85.69 102 ILE A O 1
ATOM 805 N N . LEU A 1 103 ? 20.501 -1.573 -9.409 1.00 79.81 103 LEU A N 1
ATOM 806 C CA . LEU A 1 103 ? 21.029 -0.229 -9.647 1.00 79.81 103 LEU A CA 1
ATOM 807 C C . LEU A 1 103 ? 22.183 -0.225 -10.661 1.00 79.81 103 LEU A C 1
ATOM 809 O O . LEU A 1 103 ? 22.215 0.661 -11.507 1.00 79.81 103 LEU A O 1
ATOM 813 N N . GLU A 1 104 ? 23.073 -1.222 -10.633 1.00 81.75 104 GLU A N 1
ATOM 814 C CA . GLU A 1 104 ? 24.140 -1.395 -11.636 1.00 81.75 104 GLU A CA 1
ATOM 815 C C . GLU A 1 104 ? 23.575 -1.596 -13.051 1.00 81.75 104 GLU A C 1
ATOM 817 O O . GLU A 1 104 ? 24.123 -1.072 -14.015 1.00 81.75 104 GLU A O 1
ATOM 822 N N . LEU A 1 105 ? 22.458 -2.319 -13.190 1.00 80.38 105 LEU A N 1
ATOM 823 C CA . LEU A 1 105 ? 21.801 -2.520 -14.487 1.00 80.38 105 LEU A CA 1
ATOM 824 C C . LEU A 1 105 ? 21.150 -1.239 -15.027 1.00 80.38 105 LEU A C 1
ATOM 826 O O . LEU A 1 105 ? 21.096 -1.045 -16.239 1.00 80.38 105 LEU A O 1
ATOM 830 N N . ILE A 1 106 ? 20.637 -0.381 -14.141 1.00 75.06 106 ILE A N 1
ATOM 831 C CA . ILE A 1 106 ? 19.957 0.870 -14.511 1.00 75.06 106 ILE A CA 1
ATOM 832 C C . ILE A 1 106 ? 20.977 1.992 -14.769 1.00 75.06 106 ILE A C 1
ATOM 834 O O . ILE A 1 106 ? 20.790 2.810 -15.670 1.00 75.06 106 ILE A O 1
ATOM 838 N N . HIS A 1 107 ? 22.062 2.027 -13.992 1.00 73.50 107 HIS A N 1
ATOM 839 C CA . HIS A 1 107 ? 23.097 3.058 -14.031 1.00 73.50 107 HIS A CA 1
ATOM 840 C C . HIS A 1 107 ? 24.500 2.429 -14.008 1.00 73.50 107 HIS A C 1
ATOM 842 O O . HIS A 1 107 ? 25.183 2.501 -12.981 1.00 73.50 107 HIS A O 1
ATOM 848 N N . PRO A 1 108 ? 24.956 1.843 -15.131 1.00 64.31 108 PRO A N 1
ATOM 849 C CA . PRO A 1 108 ? 26.218 1.100 -15.180 1.00 64.31 108 PRO A CA 1
ATOM 850 C C . PRO A 1 108 ? 27.452 1.944 -14.823 1.00 64.31 108 PRO A C 1
ATOM 852 O O . PRO A 1 108 ? 28.432 1.396 -14.325 1.00 64.31 108 PRO A O 1
ATOM 855 N N . ASP A 1 109 ? 27.380 3.269 -14.992 1.00 64.06 109 ASP A N 1
ATOM 856 C CA . ASP A 1 109 ? 28.506 4.193 -14.797 1.00 64.06 109 ASP A CA 1
ATOM 857 C C . ASP A 1 109 ? 28.374 5.104 -13.551 1.00 64.06 109 ASP A C 1
ATOM 859 O O . ASP A 1 109 ? 29.116 6.076 -13.411 1.00 64.06 109 ASP A O 1
ATOM 863 N N . SER A 1 110 ? 27.424 4.853 -12.637 1.00 59.41 110 SER A N 1
ATOM 864 C CA . SER A 1 110 ? 27.187 5.750 -11.488 1.00 59.41 110 SER A CA 1
ATOM 865 C C . SER A 1 110 ? 28.170 5.533 -10.321 1.00 59.41 110 SER A C 1
ATOM 867 O O . SER A 1 110 ? 28.206 4.472 -9.689 1.00 59.41 110 SER A O 1
ATOM 869 N N . GLU A 1 111 ? 28.924 6.581 -9.954 1.00 59.84 111 GLU A N 1
ATOM 870 C CA . GLU A 1 111 ? 29.820 6.595 -8.781 1.00 59.84 111 GLU A CA 1
ATOM 871 C C . GLU A 1 111 ? 29.081 6.403 -7.435 1.00 59.84 111 GLU A C 1
ATOM 873 O O . GLU A 1 111 ? 29.686 5.966 -6.449 1.00 59.84 111 GLU A O 1
ATOM 878 N N . GLU A 1 112 ? 27.770 6.661 -7.379 1.00 57.84 112 GLU A N 1
ATOM 879 C CA . GLU A 1 112 ? 26.933 6.461 -6.183 1.00 57.84 112 GLU A CA 1
ATOM 880 C C . GLU A 1 112 ? 26.679 4.977 -5.884 1.00 57.84 112 GLU A C 1
ATOM 882 O O . GLU A 1 112 ? 26.618 4.560 -4.726 1.00 57.84 112 GLU A O 1
ATOM 887 N N . VAL A 1 113 ? 26.616 4.131 -6.915 1.00 57.22 113 VAL A N 1
ATOM 888 C CA . VAL A 1 113 ? 26.508 2.675 -6.731 1.00 57.22 113 VAL A CA 1
ATOM 889 C C . VAL A 1 113 ? 27.808 2.130 -6.125 1.00 57.22 113 VAL A C 1
ATOM 891 O O . VAL A 1 113 ? 27.798 1.301 -5.209 1.00 57.22 113 VAL A O 1
ATOM 894 N N . SER A 1 114 ? 28.942 2.704 -6.538 1.00 54.97 114 SER A N 1
ATOM 895 C CA . SER A 1 114 ? 30.264 2.390 -5.994 1.00 54.97 114 SER A CA 1
ATOM 896 C C . SER A 1 114 ? 30.426 2.787 -4.520 1.00 54.97 114 SER A C 1
ATOM 898 O O . SER A 1 114 ? 31.173 2.131 -3.795 1.00 54.97 114 SER A O 1
ATOM 900 N N . SER A 1 115 ? 29.755 3.836 -4.032 1.00 58.59 115 SER A N 1
ATOM 901 C CA . SER A 1 115 ? 29.835 4.254 -2.622 1.00 58.59 115 SER A CA 1
ATOM 902 C C . SER A 1 115 ? 28.963 3.402 -1.691 1.00 58.59 115 SER A C 1
ATOM 904 O O . SER A 1 115 ? 29.402 3.086 -0.583 1.00 58.59 115 SER A O 1
ATOM 906 N N . ILE A 1 116 ? 27.812 2.908 -2.161 1.00 58.78 116 ILE A N 1
ATOM 907 C CA . ILE A 1 116 ? 27.005 1.894 -1.454 1.00 58.78 116 ILE A CA 1
ATOM 908 C C . ILE A 1 116 ? 27.797 0.582 -1.297 1.00 58.78 116 ILE A C 1
ATOM 910 O O . ILE A 1 116 ? 27.773 -0.052 -0.239 1.00 58.78 116 ILE A O 1
ATOM 914 N N . LEU A 1 117 ? 28.573 0.203 -2.318 1.00 52.72 117 LEU A N 1
ATOM 915 C CA . LEU A 1 117 ? 29.452 -0.972 -2.303 1.00 52.72 117 LEU A CA 1
ATOM 916 C C . LEU A 1 117 ? 30.694 -0.820 -1.402 1.00 52.72 117 LEU A C 1
ATOM 918 O O . LEU A 1 117 ? 31.209 -1.817 -0.885 1.00 52.72 117 LEU A O 1
ATOM 922 N N . LYS A 1 118 ? 31.170 0.409 -1.153 1.00 53.09 118 LYS A N 1
ATOM 923 C CA . LYS A 1 118 ? 32.366 0.681 -0.325 1.00 53.09 118 LYS A CA 1
ATOM 924 C C . LYS A 1 118 ? 32.184 0.361 1.166 1.00 53.09 118 LYS A C 1
ATOM 926 O O . LYS A 1 118 ? 33.184 0.157 1.849 1.00 53.09 118 LYS A O 1
ATOM 931 N N . PHE A 1 119 ? 30.955 0.188 1.661 1.00 47.78 119 PHE A N 1
ATOM 932 C CA . PHE A 1 119 ? 30.701 -0.286 3.034 1.00 47.78 119 PHE A CA 1
ATOM 933 C C . PHE A 1 119 ? 30.987 -1.787 3.252 1.00 47.78 119 PHE A C 1
ATOM 935 O O . PHE A 1 119 ? 30.783 -2.300 4.352 1.00 47.78 119 PHE A O 1
ATO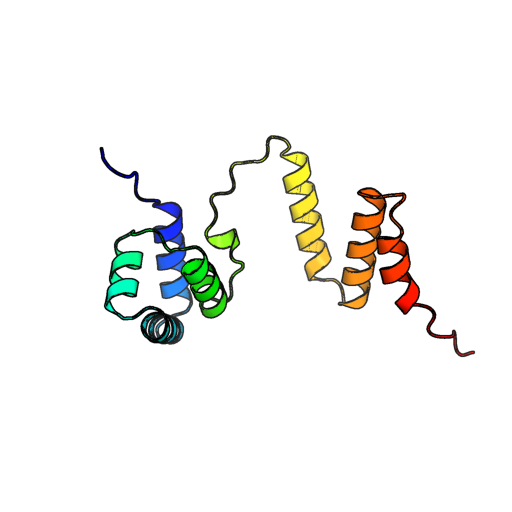M 942 N N . LYS A 1 120 ? 31.483 -2.507 2.233 1.00 48.00 120 LYS A N 1
ATOM 943 C CA . LYS A 1 120 ? 31.707 -3.961 2.275 1.00 48.00 120 LYS A CA 1
ATOM 944 C C . LYS A 1 120 ? 33.161 -4.435 2.191 1.00 48.00 120 LYS A C 1
ATOM 946 O O . LYS A 1 120 ? 33.377 -5.632 2.031 1.00 48.00 120 LYS A O 1
ATOM 951 N N . LYS A 1 121 ? 34.167 -3.577 2.394 1.00 46.31 121 LYS A N 1
ATOM 952 C CA . LYS A 1 121 ? 35.485 -4.075 2.839 1.00 46.31 121 LYS A CA 1
ATOM 953 C C . LYS A 1 121 ? 35.479 -4.258 4.360 1.00 46.31 121 LYS A C 1
ATOM 955 O O . LYS A 1 121 ? 36.137 -3.531 5.091 1.00 46.31 121 LYS A O 1
ATOM 960 N N . VAL A 1 122 ? 34.715 -5.243 4.831 1.00 45.97 122 VAL A N 1
ATOM 961 C CA . VAL A 1 122 ? 34.989 -5.868 6.133 1.00 45.97 122 VAL A CA 1
ATOM 962 C C . VAL A 1 122 ? 36.147 -6.843 5.884 1.00 45.97 122 VAL A C 1
ATOM 964 O O . VAL A 1 122 ? 36.053 -7.616 4.927 1.00 45.97 122 VAL A O 1
ATOM 967 N N . PRO A 1 123 ? 37.253 -6.790 6.647 1.00 42.03 123 PRO A N 1
ATOM 968 C CA . PRO A 1 123 ? 38.400 -7.647 6.387 1.00 42.03 123 PRO A CA 1
ATOM 969 C C . PRO A 1 123 ? 37.998 -9.115 6.530 1.00 42.03 123 PRO A C 1
ATOM 971 O O . PRO A 1 123 ? 37.371 -9.510 7.512 1.00 42.03 123 PRO A O 1
ATOM 974 N N . SER A 1 124 ? 38.362 -9.914 5.529 1.00 43.72 124 SER A N 1
ATOM 975 C CA . SER A 1 124 ? 38.398 -11.369 5.613 1.00 43.72 124 SER A CA 1
ATOM 976 C C . SER A 1 124 ? 39.324 -11.755 6.764 1.00 43.72 124 SER A C 1
ATOM 978 O O . SER A 1 124 ? 40.537 -11.565 6.670 1.00 43.72 124 SER A O 1
ATOM 980 N N . VAL A 1 125 ? 38.749 -12.230 7.865 1.00 44.53 125 VAL A N 1
ATOM 981 C CA . VAL A 1 125 ? 39.507 -12.845 8.956 1.00 44.53 125 VAL A CA 1
ATOM 982 C C . VAL A 1 125 ? 39.801 -14.287 8.541 1.00 44.53 125 VAL A C 1
ATOM 984 O O . VAL A 1 125 ? 38.878 -14.997 8.138 1.00 44.53 125 VAL A O 1
ATOM 987 N N . ASN A 1 126 ? 41.090 -14.644 8.573 1.00 43.16 126 ASN A N 1
ATOM 988 C CA . ASN A 1 126 ? 41.621 -15.999 8.382 1.00 43.16 126 ASN A CA 1
ATOM 989 C C . ASN A 1 126 ? 41.059 -16.990 9.403 1.00 43.16 126 ASN A C 1
ATOM 991 O O . ASN A 1 126 ? 40.896 -16.581 10.576 1.00 43.16 126 ASN A O 1
#

Sequence (126 aa):
MGQQRDKAFTDAFHFLVEHRGVEAEQKLVAKLSLHRFSELIGGNEPTFSETVVIAEILNVPVSSFQKCKPSPAPELEIAFAELMYVGCQMPKRQRTELAVKILELIHPDSEEVSSILKFKKVPSVN